Protein AF-A0AB74UUH1-F1 (afdb_monomer_lite)

Secondary structure (DSSP, 8-state):
--TTSPEEETTEEEEEEEEEE-TT--EEEEEEEEETTEEEEEEEEEEE-TTSSEEEEEEEEEEESSHHHHHS--TTTTBPEEPHHHHHHHHHHHHHHHHHHHTS-TTSPPPGGG---SS-EEEEEEEE-TTSBEE--S-------

Organism: NCBI:txid3351462

Radius of gyration: 16.1 Å; chains: 1; bounding box: 62×26×36 Å

pLDDT: mean 85.27, std 13.32, range [40.16, 97.69]

Sequence (145 aa):
MGVHDWVTFKQGRARFAGGIRGWDEVGHETFAVELGDRVLYGEIKTSFLPDGNNFNIEIVSFGYFSQGDVAMPRPGRTSTRLSPDDMVLARSLISELVSHVSQEDDSVEKPFVMSSDSESRFAGNVHFADHWVLEASDRDDRATP

Foldseek 3Di:
DAQFDWDDDPLFIKGWPAWDAAPVRDTWTKMWTDDPPAIKMFTKAWADDPVNQETEIETQAIAFRDPRCHRVPDPPPGGDADEPVRVVSVVVNVLVRLVVLLPDDPVHDHGPRQDHDPRHHYPSDYHYDVCNHHHPDPDPPPPDD

Structure (mmCIF, N/CA/C/O backbone):
data_AF-A0AB74UUH1-F1
#
_entry.id   AF-A0AB74UUH1-F1
#
loop_
_atom_site.group_PDB
_atom_site.id
_atom_site.type_symbol
_atom_site.label_atom_id
_atom_site.label_alt_id
_atom_site.label_comp_id
_atom_site.label_asym_id
_atom_site.label_entity_id
_atom_site.label_seq_id
_atom_site.pdbx_PDB_ins_code
_atom_site.Cartn_x
_atom_site.Cartn_y
_atom_site.Cartn_z
_atom_site.occupancy
_atom_site.B_iso_or_equiv
_atom_site.auth_seq_id
_atom_site.auth_comp_id
_atom_site.auth_asym_id
_atom_site.auth_atom_id
_atom_site.pdbx_PDB_model_num
ATOM 1 N N . MET A 1 1 ? 8.567 -13.322 12.178 1.00 59.12 1 MET A N 1
ATOM 2 C CA . MET A 1 1 ? 7.390 -13.017 11.348 1.00 59.12 1 MET A CA 1
ATOM 3 C C . MET A 1 1 ? 7.808 -13.232 9.911 1.00 59.12 1 MET A C 1
ATOM 5 O O . MET A 1 1 ? 8.949 -12.927 9.592 1.00 59.12 1 MET A O 1
ATOM 9 N N . GLY A 1 2 ? 6.962 -13.860 9.105 1.00 72.94 2 GLY A N 1
ATOM 10 C CA . GLY A 1 2 ? 7.151 -13.937 7.664 1.00 72.94 2 GLY A CA 1
ATOM 11 C C . GLY A 1 2 ? 6.866 -12.589 7.002 1.00 72.94 2 GLY A C 1
ATOM 12 O O . GLY A 1 2 ? 6.135 -11.760 7.538 1.00 72.94 2 GLY A O 1
ATOM 13 N N . VAL A 1 3 ? 7.407 -12.407 5.801 1.00 81.25 3 VAL A N 1
ATOM 14 C CA . VAL A 1 3 ? 7.308 -11.196 4.965 1.00 81.25 3 VAL A CA 1
ATOM 15 C C . VAL A 1 3 ? 5.865 -10.755 4.622 1.00 81.25 3 VAL A C 1
ATOM 17 O O . VAL A 1 3 ? 5.619 -9.634 4.175 1.00 81.25 3 VAL A O 1
ATOM 20 N N . HIS A 1 4 ? 4.882 -11.631 4.851 1.00 87.44 4 HIS A N 1
ATOM 21 C CA . HIS A 1 4 ? 3.452 -11.403 4.601 1.00 87.44 4 HIS A CA 1
ATOM 22 C C . HIS A 1 4 ? 2.583 -11.538 5.865 1.00 87.44 4 HIS A C 1
ATOM 24 O O . HIS A 1 4 ? 1.359 -11.702 5.781 1.00 87.44 4 HIS A O 1
ATOM 30 N N . ASP A 1 5 ? 3.203 -11.498 7.045 1.00 91.94 5 ASP A N 1
ATOM 31 C CA . ASP A 1 5 ? 2.482 -11.503 8.314 1.00 91.94 5 ASP A CA 1
ATOM 32 C C . ASP A 1 5 ? 1.823 -10.142 8.587 1.00 91.94 5 ASP A C 1
ATOM 34 O O . ASP A 1 5 ? 2.217 -9.098 8.067 1.00 91.94 5 ASP A O 1
ATOM 38 N N . TRP A 1 6 ? 0.791 -10.158 9.430 1.00 95.69 6 TRP A N 1
ATOM 39 C CA . TRP A 1 6 ? 0.135 -8.944 9.904 1.00 95.69 6 TRP A CA 1
ATOM 40 C C . TRP A 1 6 ? 1.035 -8.147 10.843 1.00 95.69 6 TRP A C 1
ATOM 42 O O . TRP A 1 6 ? 1.423 -8.636 11.903 1.00 95.69 6 TRP A O 1
ATOM 52 N N . VAL A 1 7 ? 1.260 -6.882 10.503 1.00 95.44 7 VAL A N 1
ATOM 53 C CA . VAL A 1 7 ? 1.895 -5.899 11.380 1.00 95.44 7 VAL A CA 1
ATOM 54 C C . VAL A 1 7 ? 0.806 -5.126 12.117 1.00 95.44 7 VAL A C 1
ATOM 56 O O . VAL A 1 7 ? -0.176 -4.688 11.515 1.00 95.44 7 VAL A O 1
ATOM 59 N N . THR A 1 8 ? 0.959 -4.989 13.436 1.00 95.25 8 THR A N 1
ATOM 60 C CA . THR A 1 8 ? -0.005 -4.283 14.291 1.00 95.25 8 THR A CA 1
ATOM 61 C C . THR A 1 8 ? 0.490 -2.891 14.647 1.00 95.25 8 THR A C 1
ATOM 63 O O . THR A 1 8 ? 1.563 -2.738 15.225 1.00 95.25 8 THR A O 1
ATOM 66 N N . PHE A 1 9 ? -0.337 -1.893 14.346 1.00 93.62 9 PHE A N 1
ATOM 67 C CA . PHE A 1 9 ? -0.142 -0.482 14.661 1.00 93.62 9 PHE A CA 1
ATOM 68 C C . PHE A 1 9 ? -1.195 -0.020 15.674 1.00 93.62 9 PHE A C 1
ATOM 70 O O . PHE A 1 9 ? -2.105 -0.768 16.039 1.00 93.62 9 PHE A O 1
ATOM 77 N N . LYS A 1 10 ? -1.095 1.225 16.153 1.00 90.56 10 LYS A N 1
ATOM 78 C CA . LYS A 1 10 ? -2.038 1.756 17.158 1.00 90.56 10 LYS A CA 1
ATOM 79 C C . LYS A 1 10 ? -3.478 1.812 16.647 1.00 90.56 10 LYS A C 1
ATOM 81 O O . LYS A 1 10 ? -4.412 1.702 17.432 1.00 90.56 10 LYS A O 1
ATOM 86 N N . GLN A 1 11 ? -3.632 2.019 15.348 1.00 87.69 11 GLN A N 1
ATOM 87 C CA . GLN A 1 11 ? -4.878 2.348 14.677 1.00 87.69 11 GLN A CA 1
ATOM 88 C C . GLN A 1 11 ? -5.442 1.186 13.844 1.00 87.69 11 GLN A C 1
ATOM 90 O O . GLN A 1 11 ? -6.521 1.312 13.276 1.00 87.69 11 GLN A O 1
ATOM 95 N N . GLY A 1 12 ? -4.741 0.050 13.780 1.00 92.94 12 GLY A N 1
ATOM 96 C CA . GLY A 1 12 ? -5.177 -1.119 13.021 1.00 92.94 12 GLY A CA 1
ATOM 97 C C . GLY A 1 12 ? -4.022 -2.037 12.645 1.00 92.94 12 GLY A C 1
ATOM 98 O O . GLY A 1 12 ? -2.932 -1.965 13.215 1.00 92.94 12 GLY A O 1
ATOM 99 N N . ARG A 1 13 ? -4.264 -2.914 11.671 1.00 96.25 13 ARG A N 1
ATOM 100 C CA . ARG A 1 13 ? -3.263 -3.860 11.172 1.00 96.25 13 ARG A CA 1
ATOM 101 C C . ARG A 1 13 ? -3.154 -3.777 9.663 1.00 96.25 13 ARG A C 1
ATOM 103 O O . ARG A 1 13 ? -4.146 -3.544 8.977 1.00 96.25 13 ARG A O 1
ATOM 110 N N . ALA A 1 14 ? -1.954 -4.000 9.151 1.00 97.50 14 ALA A N 1
ATOM 111 C CA . ALA A 1 14 ? -1.704 -4.058 7.720 1.00 97.50 14 ALA A CA 1
ATOM 112 C C . ALA A 1 14 ? -0.660 -5.131 7.400 1.00 97.50 14 ALA A C 1
ATOM 114 O O . ALA A 1 14 ? 0.117 -5.527 8.269 1.00 97.50 14 ALA A O 1
ATOM 115 N N . ARG A 1 15 ? -0.658 -5.625 6.163 1.00 97.00 15 ARG A N 1
ATOM 116 C CA . ARG A 1 15 ? 0.352 -6.566 5.665 1.00 97.00 15 ARG A CA 1
ATOM 117 C C . ARG A 1 15 ? 0.561 -6.440 4.170 1.00 97.00 15 ARG A C 1
ATOM 119 O O . ARG A 1 15 ? -0.354 -6.057 3.443 1.00 97.00 15 ARG A O 1
ATOM 126 N N . PHE A 1 16 ? 1.717 -6.891 3.705 1.00 95.81 16 PHE A N 1
ATOM 127 C CA . PHE A 1 16 ? 1.876 -7.284 2.310 1.00 95.81 16 PHE A CA 1
ATOM 128 C C . PHE A 1 16 ? 1.163 -8.620 2.081 1.00 95.81 16 PHE A C 1
ATOM 130 O O . PHE A 1 16 ? 1.195 -9.502 2.936 1.00 95.81 16 PHE A O 1
ATOM 137 N N . ALA A 1 17 ? 0.490 -8.756 0.942 1.00 94.25 17 ALA A N 1
ATOM 138 C CA . ALA A 1 17 ? -0.271 -9.950 0.576 1.00 94.25 17 ALA A CA 1
ATOM 139 C C . ALA A 1 17 ? 0.368 -10.725 -0.595 1.00 94.25 17 ALA A C 1
ATOM 141 O O . ALA A 1 17 ? -0.129 -11.787 -0.964 1.00 94.25 17 ALA A O 1
ATOM 142 N N . GLY A 1 18 ? 1.490 -10.230 -1.126 1.00 90.06 18 GLY A N 1
ATOM 143 C CA . GLY A 1 18 ? 2.261 -10.863 -2.195 1.00 90.06 18 GLY A CA 1
ATOM 144 C C . GLY A 1 18 ? 1.715 -10.581 -3.595 1.00 90.06 18 GLY A C 1
ATOM 145 O O . GLY A 1 18 ? 0.717 -9.869 -3.767 1.00 90.06 18 GLY A O 1
ATOM 146 N N . GLY A 1 19 ? 2.397 -11.145 -4.588 1.00 89.00 19 GLY A N 1
ATOM 147 C CA . GLY A 1 19 ? 2.077 -10.985 -6.001 1.00 89.00 19 GLY A CA 1
ATOM 148 C C . GLY A 1 19 ? 0.944 -11.897 -6.474 1.00 89.00 19 GLY A C 1
ATOM 149 O O . GLY A 1 19 ? 0.941 -13.101 -6.212 1.00 89.00 19 GLY A O 1
ATOM 150 N N . ILE A 1 20 ? 0.006 -11.339 -7.236 1.00 87.12 20 ILE A N 1
ATOM 151 C CA . ILE A 1 20 ? -0.995 -12.085 -8.012 1.00 87.12 20 ILE A CA 1
ATOM 152 C C . ILE A 1 20 ? -0.835 -11.788 -9.499 1.00 87.12 20 ILE A C 1
ATOM 154 O O . ILE A 1 20 ? -0.276 -10.763 -9.876 1.00 87.12 20 ILE A O 1
ATOM 158 N N . ARG A 1 21 ? -1.341 -12.673 -10.360 1.00 83.31 21 ARG A N 1
ATOM 159 C CA . ARG A 1 21 ? -1.382 -12.432 -11.808 1.00 83.31 21 ARG A CA 1
ATOM 160 C C . ARG A 1 21 ? -2.784 -12.037 -12.243 1.00 83.31 21 ARG A C 1
ATOM 162 O O . ARG A 1 21 ? -3.741 -12.740 -11.911 1.00 83.31 21 ARG A O 1
ATOM 169 N N . GLY A 1 22 ? -2.881 -10.937 -12.982 1.00 75.44 22 GLY A N 1
ATOM 170 C CA . GLY A 1 22 ? -4.096 -10.533 -13.678 1.00 75.44 22 GLY A CA 1
ATOM 171 C C . GLY A 1 22 ? -4.312 -11.312 -14.970 1.00 75.44 22 GLY A C 1
ATOM 172 O O . GLY A 1 22 ? -3.491 -12.139 -15.372 1.00 75.44 22 GLY A O 1
ATOM 173 N N . TRP A 1 23 ? -5.437 -11.038 -15.641 1.00 67.38 23 TRP A N 1
ATOM 174 C CA . TRP A 1 23 ? -5.662 -11.527 -17.011 1.00 67.38 23 TRP A CA 1
ATOM 175 C C . TRP A 1 23 ? -4.576 -11.003 -17.949 1.00 67.38 23 TRP A C 1
ATOM 177 O O . TRP A 1 23 ? -4.128 -11.721 -18.835 1.00 67.38 23 TRP A O 1
ATOM 187 N N . ASP A 1 24 ? -4.145 -9.761 -17.740 1.00 73.31 24 ASP A N 1
ATOM 188 C CA . ASP A 1 24 ? -3.083 -9.102 -18.502 1.00 73.31 24 ASP A CA 1
ATOM 189 C C . ASP A 1 24 ? -1.707 -9.781 -18.370 1.00 73.31 24 ASP A C 1
ATOM 191 O O . ASP A 1 24 ? -0.752 -9.341 -19.004 1.00 73.31 24 ASP A O 1
ATOM 195 N N . GLU A 1 25 ? -1.620 -10.854 -17.576 1.00 77.56 25 GLU A N 1
ATOM 196 C CA . GLU A 1 25 ? -0.413 -11.609 -17.250 1.00 77.56 25 GLU A CA 1
ATOM 197 C C . GLU A 1 25 ? 0.645 -10.779 -16.510 1.00 77.56 25 GLU A C 1
ATOM 199 O O . GLU A 1 25 ? 1.760 -11.255 -16.271 1.00 77.56 25 GLU A O 1
ATOM 204 N N . VAL A 1 26 ? 0.288 -9.567 -16.079 1.00 77.19 26 VAL A N 1
ATOM 205 C CA . VAL A 1 26 ? 1.156 -8.693 -15.301 1.00 77.19 26 VAL A CA 1
ATOM 206 C C . VAL A 1 26 ? 1.076 -9.106 -13.831 1.00 77.19 26 VAL A C 1
ATOM 208 O O . VAL A 1 26 ? 0.032 -9.508 -13.309 1.00 77.19 26 VAL A O 1
ATOM 211 N N . GLY A 1 27 ? 2.225 -9.070 -13.155 1.00 81.94 27 GLY A N 1
ATOM 212 C CA . GLY A 1 27 ? 2.290 -9.250 -11.710 1.00 81.94 27 GLY A CA 1
ATOM 213 C C . GLY A 1 27 ? 1.771 -8.005 -10.994 1.00 81.94 27 GLY A C 1
ATOM 214 O O . GLY A 1 27 ? 2.271 -6.904 -11.223 1.00 81.94 27 GLY A O 1
ATOM 215 N N . HIS A 1 28 ? 0.795 -8.187 -10.111 1.00 88.50 28 HIS A N 1
ATOM 216 C CA . HIS A 1 28 ? 0.293 -7.153 -9.216 1.00 88.50 28 HIS A CA 1
ATOM 217 C C . HIS A 1 28 ? 0.743 -7.482 -7.803 1.00 88.50 28 HIS A C 1
ATOM 219 O O . HIS A 1 28 ? 0.285 -8.465 -7.216 1.00 88.50 28 HIS A O 1
ATOM 225 N N . GLU A 1 29 ? 1.622 -6.656 -7.249 1.00 93.88 29 GLU A N 1
ATOM 226 C CA . GLU A 1 29 ? 1.944 -6.728 -5.831 1.00 93.88 29 GLU A CA 1
ATOM 227 C C . GLU A 1 29 ? 0.784 -6.142 -5.029 1.00 93.88 29 GLU A C 1
ATOM 229 O O . GLU A 1 29 ? 0.214 -5.102 -5.375 1.00 93.88 29 GLU A O 1
ATOM 234 N N . THR A 1 30 ? 0.400 -6.841 -3.963 1.00 96.00 30 THR A N 1
ATOM 235 C CA . THR A 1 30 ? -0.790 -6.492 -3.187 1.00 96.00 30 THR A CA 1
ATOM 236 C C . THR A 1 30 ? -0.488 -6.319 -1.709 1.00 96.00 30 THR A C 1
ATOM 238 O O . THR A 1 30 ? 0.469 -6.873 -1.161 1.00 96.00 30 THR A O 1
ATOM 241 N N . PHE A 1 31 ? -1.346 -5.560 -1.043 1.00 97.06 31 PHE A N 1
ATOM 242 C CA . PHE A 1 31 ? -1.348 -5.384 0.404 1.00 97.06 31 PHE A CA 1
ATOM 243 C C . PHE A 1 31 ? -2.773 -5.500 0.945 1.00 97.06 31 PHE A C 1
ATOM 245 O O . PHE A 1 31 ? -3.746 -5.451 0.189 1.00 97.06 31 PHE A O 1
ATOM 252 N N . ALA A 1 32 ? -2.892 -5.665 2.260 1.00 97.62 32 ALA A N 1
ATOM 253 C CA . ALA A 1 32 ? -4.163 -5.704 2.963 1.00 97.62 32 ALA A CA 1
ATOM 254 C C . ALA A 1 32 ? -4.132 -4.810 4.205 1.00 97.62 32 ALA A C 1
ATOM 256 O O . ALA A 1 32 ? -3.115 -4.734 4.896 1.00 97.62 32 ALA A O 1
ATOM 257 N N . VAL A 1 33 ? -5.262 -4.172 4.500 1.00 97.69 33 VAL A N 1
ATOM 258 C CA . VAL A 1 33 ? -5.470 -3.327 5.679 1.00 97.69 33 VAL A CA 1
ATOM 259 C C . VAL A 1 33 ? -6.749 -3.764 6.383 1.00 97.69 33 VAL A C 1
ATOM 261 O O . VAL A 1 33 ? -7.772 -4.001 5.740 1.00 97.69 33 VAL A O 1
ATOM 264 N N . GLU A 1 34 ? -6.685 -3.861 7.704 1.00 96.31 34 GLU A N 1
ATOM 265 C CA . GLU A 1 34 ? -7.839 -4.071 8.573 1.00 96.31 34 GLU A CA 1
ATOM 266 C C . GLU A 1 34 ? -8.419 -2.713 8.991 1.00 96.31 34 GLU A C 1
ATOM 268 O O . GLU A 1 34 ? -7.772 -1.951 9.711 1.00 96.31 34 GLU A O 1
ATOM 273 N N . LEU A 1 35 ? -9.628 -2.409 8.512 1.00 91.12 35 LEU A N 1
ATOM 274 C CA . LEU A 1 35 ? -10.400 -1.208 8.838 1.00 91.12 35 LEU A CA 1
ATOM 275 C C . LEU A 1 35 ? -11.693 -1.627 9.548 1.00 91.12 35 LEU A C 1
ATOM 277 O O . LEU A 1 35 ? -12.634 -2.123 8.920 1.00 91.12 35 LEU A O 1
ATOM 281 N N . GLY A 1 36 ? -11.727 -1.456 10.871 1.00 87.19 36 GLY A N 1
ATOM 282 C CA . GLY A 1 36 ? -12.799 -2.000 11.707 1.00 87.19 36 GLY A CA 1
ATOM 283 C C . GLY A 1 36 ? -12.889 -3.522 11.553 1.00 87.19 36 GLY A C 1
ATOM 284 O O . GLY A 1 36 ? -11.886 -4.217 11.672 1.00 87.19 36 GLY A O 1
ATOM 285 N N . ASP A 1 37 ? -14.077 -4.029 11.220 1.00 87.50 37 ASP A N 1
ATOM 286 C CA . ASP A 1 37 ? -14.325 -5.469 11.030 1.00 87.50 37 ASP A CA 1
ATOM 287 C C . ASP A 1 37 ? -14.066 -5.955 9.590 1.00 87.50 37 ASP A C 1
ATOM 289 O O . ASP A 1 37 ? -14.485 -7.050 9.204 1.00 87.50 37 ASP A O 1
ATOM 293 N N . ARG A 1 38 ? -13.435 -5.130 8.746 1.00 92.44 38 ARG A N 1
ATOM 294 C CA . ARG A 1 38 ? -13.231 -5.421 7.321 1.00 92.44 38 ARG A CA 1
ATOM 295 C C . ARG A 1 38 ? -11.751 -5.510 7.001 1.00 92.44 38 ARG A C 1
ATOM 297 O O . ARG A 1 38 ? -10.970 -4.653 7.396 1.00 92.44 38 ARG A O 1
ATOM 304 N N . VAL A 1 39 ? -11.390 -6.502 6.194 1.00 95.44 39 VAL A N 1
ATOM 305 C CA . VAL A 1 39 ? -10.083 -6.560 5.538 1.00 95.44 39 VAL A CA 1
ATOM 306 C C . VAL A 1 39 ? -10.262 -6.126 4.095 1.00 95.44 39 VAL A C 1
ATOM 308 O O . VAL A 1 39 ? -11.042 -6.732 3.361 1.00 95.44 39 VAL A O 1
ATOM 311 N N . LEU A 1 40 ? -9.545 -5.079 3.704 1.00 96.25 40 LEU A N 1
ATOM 312 C CA . LEU A 1 40 ? -9.553 -4.559 2.345 1.00 96.25 40 LEU A CA 1
ATOM 313 C C . LEU A 1 40 ? -8.174 -4.705 1.717 1.00 96.25 40 LEU A C 1
ATOM 315 O O . LEU A 1 40 ? -7.155 -4.559 2.388 1.00 96.25 40 LEU A O 1
ATOM 319 N N . TYR A 1 41 ? -8.165 -4.982 0.422 1.00 96.44 41 TYR A N 1
ATOM 320 C CA . TYR A 1 41 ? -6.973 -5.206 -0.378 1.00 96.44 41 TYR A CA 1
ATOM 321 C C . TYR A 1 41 ? -6.719 -4.033 -1.317 1.00 96.44 41 TYR A C 1
ATOM 323 O O . TYR A 1 41 ? -7.643 -3.303 -1.699 1.00 96.44 41 TYR A O 1
ATOM 331 N N . GLY A 1 42 ? -5.455 -3.870 -1.690 1.00 95.44 42 GLY A N 1
ATOM 332 C CA . GLY A 1 42 ? -5.011 -2.882 -2.658 1.00 95.44 42 GLY A CA 1
ATOM 333 C C . GLY A 1 42 ? -3.779 -3.325 -3.432 1.00 95.44 42 GLY A C 1
ATOM 334 O O . GLY A 1 42 ? -3.145 -4.328 -3.100 1.00 95.44 42 GLY A O 1
ATOM 335 N N . GLU A 1 43 ? -3.471 -2.558 -4.467 1.00 95.31 43 GLU A N 1
ATOM 336 C CA . GLU A 1 43 ? -2.320 -2.717 -5.345 1.00 95.31 43 GLU A CA 1
ATOM 337 C C . GLU A 1 43 ? -1.236 -1.698 -5.000 1.00 95.31 43 GLU A C 1
ATOM 339 O O . GLU A 1 43 ? -1.510 -0.512 -4.793 1.00 95.31 43 GLU A O 1
ATOM 344 N N . ILE A 1 44 ? 0.003 -2.173 -4.977 1.00 95.25 44 ILE A N 1
ATOM 345 C CA . ILE A 1 44 ? 1.197 -1.403 -4.645 1.00 95.25 44 ILE A CA 1
ATOM 346 C C . ILE A 1 44 ? 2.275 -1.659 -5.697 1.00 95.25 44 ILE A C 1
ATOM 348 O O . ILE A 1 44 ? 2.424 -2.784 -6.168 1.00 95.25 44 ILE A O 1
ATOM 352 N N . LYS A 1 45 ? 3.027 -0.629 -6.089 1.00 93.69 45 LYS A N 1
ATOM 353 C CA . LYS A 1 45 ? 4.121 -0.735 -7.068 1.00 93.69 45 LYS A CA 1
ATOM 354 C C . LYS A 1 45 ? 5.304 0.148 -6.695 1.00 93.69 45 LYS A C 1
ATOM 356 O O . LYS A 1 45 ? 5.184 1.061 -5.879 1.00 93.69 45 LYS A O 1
ATOM 361 N N . THR A 1 46 ? 6.449 -0.123 -7.312 1.00 92.75 46 THR A N 1
ATOM 362 C CA . THR A 1 46 ? 7.600 0.779 -7.288 1.00 92.75 46 THR A CA 1
ATOM 363 C C . THR A 1 46 ? 7.442 1.865 -8.351 1.00 92.75 46 THR A C 1
ATOM 365 O O . THR A 1 46 ? 7.040 1.602 -9.483 1.00 92.75 46 THR A O 1
ATOM 368 N N . SER A 1 47 ? 7.795 3.095 -7.990 1.00 91.75 47 SER A N 1
ATOM 369 C CA . SER A 1 47 ? 7.890 4.238 -8.896 1.00 91.75 47 SER A CA 1
ATOM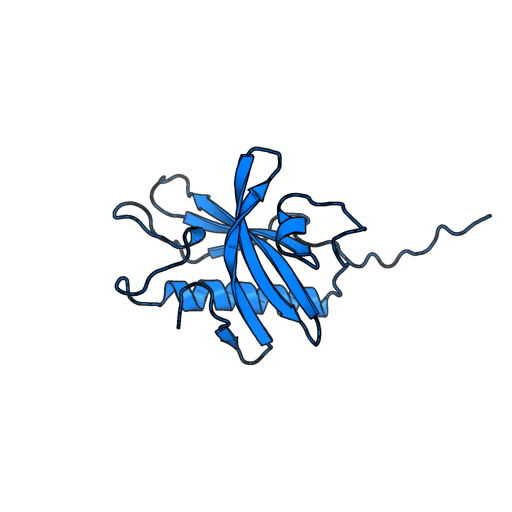 370 C C . SER A 1 47 ? 9.332 4.734 -8.895 1.00 91.75 47 SER A C 1
ATOM 372 O O . SER A 1 47 ? 9.740 5.463 -7.986 1.00 91.75 47 SER A O 1
ATOM 374 N N . PHE A 1 48 ? 10.108 4.341 -9.905 1.00 89.88 48 PHE A N 1
ATOM 375 C CA . PHE A 1 48 ? 11.510 4.739 -10.035 1.00 89.88 48 PHE A CA 1
ATOM 376 C C . PHE A 1 48 ? 11.658 6.243 -10.291 1.00 89.88 48 PHE A C 1
ATOM 378 O O . PHE A 1 48 ? 10.906 6.849 -11.057 1.00 89.88 48 PHE A O 1
ATOM 385 N N . LEU A 1 49 ? 12.640 6.844 -9.627 1.00 89.50 49 LEU A N 1
ATOM 386 C CA . LEU A 1 49 ? 13.071 8.214 -9.852 1.00 89.50 49 LEU A CA 1
ATOM 387 C C . LEU A 1 49 ? 13.878 8.311 -11.158 1.00 89.50 49 LEU A C 1
ATOM 389 O O . LEU A 1 49 ? 14.374 7.300 -11.661 1.00 89.50 49 LEU A O 1
ATOM 393 N N . PRO A 1 50 ? 14.060 9.525 -11.717 1.00 89.31 50 PRO A N 1
ATOM 394 C CA . PRO A 1 50 ? 14.807 9.716 -12.964 1.00 89.31 50 PRO A CA 1
ATOM 395 C C . PRO A 1 50 ? 16.267 9.243 -12.927 1.00 89.31 50 PRO A C 1
ATOM 397 O O . PRO A 1 50 ? 16.887 9.123 -13.980 1.00 89.31 50 PRO A O 1
ATOM 400 N N . ASP A 1 51 ? 16.825 9.009 -11.737 1.00 86.06 51 ASP A N 1
ATOM 401 C CA . ASP A 1 51 ? 18.172 8.464 -11.563 1.00 86.06 51 ASP A CA 1
ATOM 402 C C . ASP A 1 51 ? 18.271 6.957 -11.852 1.00 86.06 51 ASP A C 1
ATOM 404 O O . ASP A 1 51 ? 19.382 6.451 -11.980 1.00 86.06 51 ASP A O 1
ATOM 408 N N . GLY A 1 52 ? 17.138 6.253 -11.965 1.00 79.81 52 GLY A N 1
ATOM 409 C CA . GLY A 1 52 ? 17.063 4.814 -12.234 1.00 79.81 52 GLY A CA 1
ATOM 410 C C . GLY A 1 52 ? 17.445 3.913 -11.056 1.00 79.81 52 GLY A C 1
ATOM 411 O O . GLY A 1 52 ? 17.238 2.709 -11.139 1.00 79.81 52 GLY A O 1
ATOM 412 N N . ASN A 1 53 ? 17.939 4.491 -9.960 1.00 86.56 53 ASN A N 1
ATOM 413 C CA . ASN A 1 53 ? 18.543 3.784 -8.827 1.00 86.56 53 ASN A CA 1
ATOM 414 C C . ASN A 1 53 ? 17.780 4.015 -7.524 1.00 86.56 53 ASN A C 1
ATOM 416 O O . ASN A 1 53 ? 18.062 3.411 -6.496 1.00 86.56 53 ASN A O 1
ATOM 420 N N . ASN A 1 54 ? 16.831 4.937 -7.510 1.00 89.62 54 ASN A N 1
ATOM 421 C CA . ASN A 1 54 ? 16.007 5.185 -6.347 1.00 89.62 54 ASN A CA 1
ATOM 422 C C . ASN A 1 54 ? 14.546 5.018 -6.729 1.00 89.62 54 ASN A C 1
ATOM 424 O O . ASN A 1 54 ? 14.133 5.389 -7.825 1.00 89.62 54 ASN A O 1
ATOM 428 N N . PHE A 1 55 ? 13.742 4.473 -5.826 1.00 91.94 55 PHE A N 1
ATOM 429 C CA . PHE A 1 55 ? 12.314 4.301 -6.056 1.00 91.94 55 PHE A CA 1
ATOM 430 C C . PHE A 1 55 ? 11.497 4.803 -4.875 1.00 91.94 55 PHE A C 1
ATOM 432 O O . PHE A 1 55 ? 11.897 4.718 -3.717 1.00 91.94 55 PHE A O 1
ATOM 439 N N . ASN A 1 56 ? 10.320 5.323 -5.185 1.00 94.31 56 ASN A N 1
ATOM 440 C CA . ASN A 1 56 ? 9.250 5.516 -4.222 1.00 94.31 56 ASN A CA 1
ATOM 441 C C . ASN A 1 56 ? 8.267 4.352 -4.320 1.00 94.31 56 ASN A C 1
ATOM 443 O O . ASN A 1 56 ? 8.319 3.546 -5.250 1.00 94.31 56 ASN A O 1
ATOM 447 N N . ILE A 1 57 ? 7.342 4.301 -3.376 1.00 95.56 57 ILE A N 1
ATOM 448 C CA . ILE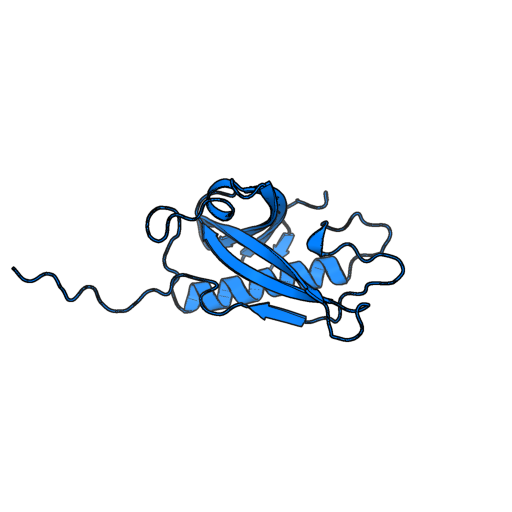 A 1 57 ? 6.202 3.399 -3.439 1.00 95.56 57 ILE A CA 1
ATOM 449 C C . ILE A 1 57 ? 5.006 4.169 -3.978 1.00 95.56 57 ILE A C 1
ATOM 451 O O . ILE A 1 57 ? 4.762 5.306 -3.579 1.00 95.56 57 ILE A O 1
ATOM 455 N N . GLU A 1 58 ? 4.257 3.539 -4.870 1.00 96.06 58 GLU A N 1
ATOM 456 C CA . GLU A 1 58 ? 2.987 4.030 -5.377 1.00 96.06 58 GLU A CA 1
ATOM 457 C C . GLU A 1 58 ? 1.865 3.078 -4.963 1.00 96.06 58 GLU A C 1
ATOM 459 O O . GLU A 1 58 ? 1.918 1.871 -5.211 1.00 96.06 58 GLU A O 1
ATOM 464 N N . ILE A 1 59 ? 0.834 3.634 -4.335 1.00 96.62 59 ILE A N 1
ATOM 465 C CA . ILE A 1 59 ? -0.422 2.948 -4.059 1.00 96.62 59 ILE A CA 1
ATOM 466 C C . ILE A 1 59 ? -1.347 3.200 -5.241 1.00 96.62 59 ILE A C 1
ATOM 468 O O . ILE A 1 59 ? -1.856 4.309 -5.413 1.00 96.62 59 ILE A O 1
ATOM 472 N N . VAL A 1 60 ? -1.541 2.162 -6.051 1.00 94.00 60 VAL A N 1
ATOM 473 C CA . VAL A 1 60 ? -2.276 2.241 -7.319 1.00 94.00 60 VAL A CA 1
ATOM 474 C C . VAL A 1 60 ? -3.776 2.187 -7.069 1.00 94.00 60 VAL A C 1
ATOM 476 O O . VAL A 1 60 ? -4.538 2.963 -7.639 1.00 94.00 60 VAL A O 1
ATOM 479 N N . SER A 1 61 ? -4.217 1.263 -6.215 1.00 93.19 61 SER A N 1
ATOM 480 C CA . SER A 1 61 ? -5.634 1.081 -5.913 1.00 93.19 61 SER A CA 1
ATOM 481 C C . SER A 1 61 ? -5.850 0.438 -4.541 1.00 93.19 61 SER A C 1
ATOM 483 O O . SER A 1 61 ? -4.971 -0.244 -4.022 1.00 93.19 61 SER A O 1
ATOM 485 N N . PHE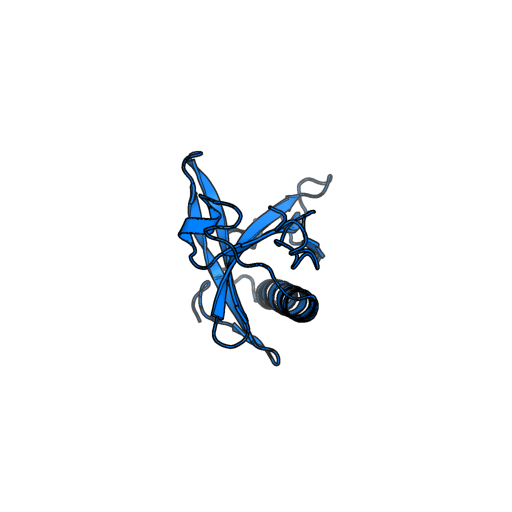 A 1 62 ? -7.010 0.657 -3.926 1.00 95.00 62 PHE A N 1
ATOM 486 C CA . PHE A 1 62 ? -7.375 0.121 -2.618 1.00 95.00 62 PHE A CA 1
ATOM 487 C C . PHE A 1 62 ? -8.897 0.073 -2.441 1.00 95.00 62 PHE A C 1
ATOM 489 O O . PHE A 1 62 ? -9.643 0.864 -3.020 1.00 95.00 62 PHE A O 1
ATOM 496 N N . GLY A 1 63 ? -9.355 -0.852 -1.596 1.00 93.94 63 GLY A N 1
ATOM 497 C CA . GLY A 1 63 ? -10.759 -0.975 -1.202 1.00 93.94 63 GLY A CA 1
ATOM 498 C C . GLY A 1 63 ? -11.446 -2.239 -1.712 1.00 93.94 63 GLY A C 1
ATOM 499 O O . GLY A 1 63 ? -12.675 -2.286 -1.739 1.00 93.94 63 GLY A O 1
ATOM 500 N N . TYR A 1 64 ? -10.688 -3.254 -2.124 1.00 93.50 64 TYR A N 1
ATOM 501 C CA . TYR A 1 64 ? -11.231 -4.516 -2.629 1.00 93.50 64 TYR A CA 1
ATOM 502 C C . TYR A 1 64 ? -11.479 -5.524 -1.507 1.00 93.50 64 TYR A C 1
ATOM 504 O O . TYR A 1 64 ? -10.705 -5.594 -0.558 1.00 93.50 64 TYR A O 1
ATOM 512 N N . PHE A 1 65 ? -12.531 -6.337 -1.612 1.00 92.00 65 PHE A N 1
ATOM 513 C CA . PHE A 1 65 ? -12.855 -7.334 -0.578 1.00 92.00 65 PHE A CA 1
ATOM 514 C C . PHE A 1 65 ? -12.013 -8.611 -0.658 1.00 92.00 65 PHE A C 1
ATOM 516 O O . PHE A 1 65 ? -11.949 -9.372 0.307 1.00 92.00 65 PHE A O 1
ATOM 523 N N . SER A 1 66 ? -11.357 -8.855 -1.790 1.00 91.50 66 SER A N 1
ATOM 524 C CA . SER A 1 66 ? -10.433 -9.969 -1.949 1.00 91.50 66 SER A CA 1
ATOM 525 C C . SER A 1 66 ? -9.184 -9.546 -2.707 1.00 91.50 66 SER A C 1
ATOM 527 O O . SER A 1 66 ? -9.201 -8.607 -3.501 1.00 91.50 66 SER A O 1
ATOM 529 N N . GLN A 1 67 ? -8.095 -10.278 -2.483 1.00 91.12 67 GLN A N 1
ATOM 530 C CA . GL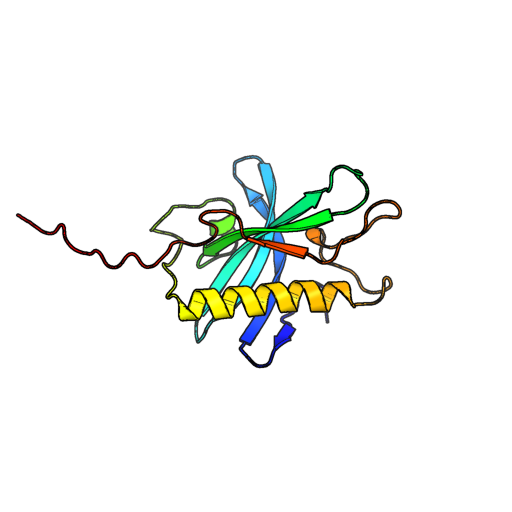N A 1 67 ? -6.851 -10.086 -3.217 1.00 91.12 67 GLN A CA 1
ATOM 531 C C . GLN A 1 67 ? -7.064 -10.265 -4.729 1.00 91.12 67 GLN A C 1
ATOM 533 O O . GLN A 1 67 ? -6.591 -9.453 -5.511 1.00 91.12 67 GLN A O 1
ATOM 538 N N . GLY A 1 68 ? -7.832 -11.278 -5.149 1.00 87.44 68 GLY A N 1
ATOM 539 C CA . GLY A 1 68 ? -8.085 -11.554 -6.569 1.00 87.44 68 GLY A CA 1
ATOM 540 C C . GLY A 1 68 ? -8.829 -10.433 -7.302 1.00 87.44 68 GLY A C 1
ATOM 541 O O . GLY A 1 68 ? -8.621 -10.238 -8.497 1.00 87.44 68 GLY A O 1
ATOM 542 N N . ASP A 1 69 ? -9.641 -9.655 -6.586 1.00 88.00 69 ASP A N 1
ATOM 543 C CA . ASP A 1 69 ? -10.344 -8.506 -7.160 1.00 88.00 69 ASP A CA 1
ATOM 544 C C . ASP A 1 69 ? -9.403 -7.350 -7.523 1.00 88.00 69 ASP A C 1
ATOM 546 O O . ASP A 1 69 ? -9.767 -6.521 -8.354 1.00 88.00 69 ASP A O 1
ATOM 550 N N . VAL A 1 70 ? -8.199 -7.305 -6.941 1.00 87.25 70 VAL A N 1
ATOM 551 C CA . VAL A 1 70 ? -7.195 -6.270 -7.224 1.00 87.25 70 VAL A CA 1
ATOM 552 C C . VAL A 1 70 ? -6.701 -6.370 -8.669 1.00 87.25 70 VAL A C 1
ATOM 554 O O . VAL A 1 70 ? -6.647 -5.365 -9.368 1.00 87.25 70 VAL A O 1
ATOM 557 N N . ALA A 1 71 ? -6.411 -7.583 -9.147 1.00 82.19 71 ALA A N 1
ATOM 558 C CA . ALA A 1 71 ? -5.960 -7.814 -10.523 1.00 82.19 71 ALA A CA 1
ATOM 559 C C . ALA A 1 71 ? -7.112 -7.981 -11.531 1.00 82.19 71 ALA A C 1
ATOM 561 O O . ALA A 1 71 ? -6.892 -8.079 -12.739 1.00 82.19 71 ALA A O 1
ATOM 562 N N . MET A 1 72 ? -8.359 -8.027 -11.051 1.00 80.44 72 MET A N 1
ATOM 563 C CA . MET A 1 72 ? -9.554 -8.047 -11.893 1.00 80.44 72 MET A CA 1
ATOM 564 C C . MET A 1 72 ? -10.611 -7.067 -11.360 1.00 80.44 72 MET A C 1
ATOM 566 O O . MET A 1 72 ? -11.703 -7.486 -10.950 1.00 80.44 72 MET A O 1
ATOM 570 N N . PRO A 1 73 ? -10.321 -5.754 -11.370 1.00 73.25 73 PRO A N 1
ATOM 571 C CA . PRO A 1 73 ? -11.206 -4.777 -10.769 1.00 73.25 73 PRO A CA 1
ATOM 572 C C . PRO A 1 73 ? -12.528 -4.719 -11.534 1.00 73.25 73 PRO A C 1
ATOM 574 O O . PRO A 1 73 ? -12.580 -4.559 -12.755 1.00 73.25 73 PRO A O 1
ATOM 577 N N . ARG A 1 74 ? -13.635 -4.825 -10.797 1.00 71.25 74 ARG A N 1
ATOM 578 C CA . ARG A 1 74 ? -14.989 -4.565 -11.294 1.00 71.25 74 ARG A CA 1
ATOM 579 C C . ARG A 1 74 ? -15.553 -3.408 -10.471 1.00 71.25 74 ARG A C 1
ATOM 581 O O . ARG A 1 74 ? -16.197 -3.658 -9.444 1.00 71.25 74 ARG A O 1
ATOM 588 N N . PRO A 1 75 ? -15.292 -2.150 -10.881 1.00 63.62 75 PRO A N 1
ATOM 589 C CA . PRO A 1 75 ? -15.651 -0.970 -10.101 1.00 63.62 75 PRO A CA 1
ATOM 590 C C . PRO A 1 75 ? -17.115 -1.003 -9.646 1.00 63.62 75 PRO A C 1
ATOM 592 O O . PRO A 1 75 ? -18.017 -1.261 -10.443 1.00 63.62 75 PRO A O 1
ATOM 595 N N . GLY A 1 76 ? -17.347 -0.794 -8.347 1.00 61.72 76 GLY A N 1
ATOM 596 C CA . GLY A 1 76 ? -18.685 -0.792 -7.742 1.00 61.72 76 GLY A CA 1
ATOM 597 C C . GLY A 1 76 ? -19.311 -2.170 -7.491 1.00 61.72 76 GLY A C 1
ATOM 598 O O . GLY A 1 76 ? -20.396 -2.237 -6.919 1.00 61.72 76 GLY A O 1
ATOM 599 N N . ARG A 1 77 ? -18.655 -3.271 -7.887 1.00 65.69 77 ARG A N 1
ATOM 600 C CA . ARG A 1 77 ? -19.063 -4.645 -7.533 1.00 65.69 77 ARG A CA 1
ATOM 601 C C . ARG A 1 77 ? -18.068 -5.347 -6.622 1.00 65.69 77 ARG A C 1
ATOM 603 O O . ARG A 1 77 ? -18.488 -6.149 -5.797 1.00 65.69 77 ARG A O 1
ATOM 610 N N . THR A 1 78 ? -16.778 -5.068 -6.791 1.00 74.44 78 THR A N 1
ATOM 611 C CA . THR A 1 78 ? -15.701 -5.732 -6.038 1.00 74.44 78 THR A CA 1
ATOM 612 C C . THR A 1 78 ? -14.909 -4.785 -5.142 1.00 74.44 78 THR A C 1
ATOM 614 O O . THR A 1 78 ? -14.075 -5.237 -4.360 1.00 74.44 78 THR A O 1
ATOM 617 N N . SER A 1 79 ? -15.205 -3.485 -5.209 1.00 80.19 79 SER A N 1
ATOM 618 C CA . SER A 1 79 ? -14.615 -2.447 -4.367 1.00 80.19 79 SER A CA 1
ATOM 619 C C . SER A 1 79 ? -15.677 -1.686 -3.579 1.00 80.19 79 SER A C 1
ATOM 621 O O . SER A 1 79 ? -16.788 -1.450 -4.062 1.00 80.19 79 SER A O 1
ATOM 623 N N . THR A 1 80 ? -15.331 -1.303 -2.352 1.00 86.69 80 THR A N 1
ATOM 624 C CA . THR A 1 80 ? -16.166 -0.448 -1.506 1.00 86.69 80 THR A CA 1
ATOM 625 C C . THR A 1 80 ? -15.795 1.014 -1.672 1.00 86.69 80 THR A C 1
ATOM 627 O O . THR A 1 80 ? -14.642 1.357 -1.929 1.00 86.69 80 THR A O 1
ATOM 630 N N . ARG A 1 81 ? -16.781 1.886 -1.456 1.00 87.75 81 ARG A N 1
ATOM 631 C CA . ARG A 1 81 ? -16.507 3.295 -1.191 1.00 87.75 81 ARG A CA 1
ATOM 632 C C . ARG A 1 81 ? -15.989 3.447 0.233 1.00 87.75 81 ARG A C 1
ATOM 634 O O . ARG A 1 81 ? -16.489 2.763 1.131 1.00 87.75 81 ARG A O 1
ATOM 641 N N . LEU A 1 82 ? -15.001 4.313 0.416 1.00 88.75 82 LEU A N 1
ATOM 642 C CA . LEU A 1 82 ? -14.456 4.650 1.729 1.00 88.75 82 LEU A CA 1
ATOM 643 C C . LEU A 1 82 ? -14.980 6.004 2.195 1.00 88.75 82 LEU A C 1
ATOM 645 O O . LEU A 1 82 ? -15.166 6.921 1.390 1.00 88.75 82 LEU A O 1
ATOM 649 N N . SER A 1 83 ? -15.218 6.112 3.501 1.00 90.50 83 SER A N 1
ATOM 650 C CA . SER A 1 83 ? -15.465 7.401 4.141 1.00 90.50 83 SER A CA 1
ATOM 651 C C . SER A 1 83 ? -14.171 8.232 4.187 1.00 90.50 83 SER A C 1
ATOM 653 O O . SER A 1 83 ? -13.079 7.659 4.119 1.00 90.50 83 SER A O 1
ATOM 655 N N . PRO A 1 84 ? -14.249 9.567 4.338 1.00 91.12 84 PRO A N 1
ATOM 656 C CA . PRO A 1 84 ? -13.057 10.397 4.510 1.00 91.12 84 PRO A CA 1
ATOM 657 C C . PRO A 1 84 ? -12.165 9.939 5.676 1.00 91.12 84 PRO A C 1
ATOM 659 O O . PRO A 1 84 ? -10.941 9.925 5.543 1.00 91.12 84 PRO A O 1
ATOM 662 N N . ASP A 1 85 ? -12.767 9.496 6.782 1.00 91.50 85 ASP A N 1
ATOM 663 C CA . ASP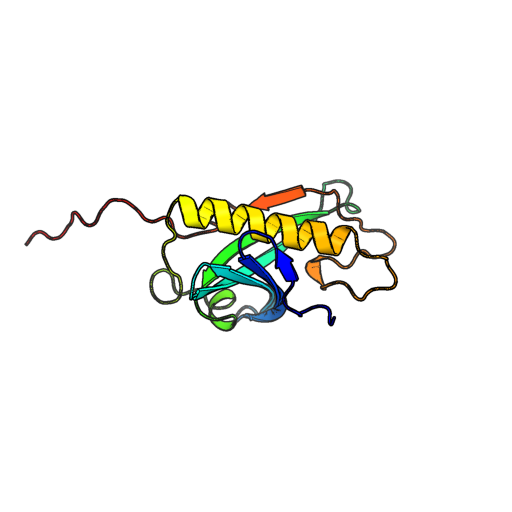 A 1 85 ? -12.039 9.001 7.956 1.00 91.50 85 ASP A CA 1
ATOM 664 C C . ASP A 1 85 ? -11.321 7.678 7.658 1.00 91.50 85 ASP A C 1
ATOM 666 O O . ASP A 1 85 ? -10.137 7.529 7.975 1.00 91.50 85 ASP A O 1
ATOM 670 N N . ASP A 1 86 ? -11.987 6.748 6.964 1.00 93.19 86 ASP A N 1
ATOM 671 C CA . ASP A 1 86 ? -11.366 5.493 6.525 1.00 93.19 86 ASP A CA 1
ATOM 672 C C . ASP A 1 86 ? -10.212 5.746 5.551 1.00 93.19 86 ASP A C 1
ATOM 674 O O . ASP A 1 86 ? -9.204 5.045 5.591 1.00 93.19 86 ASP A O 1
ATOM 678 N N . MET A 1 87 ? -10.327 6.756 4.682 1.00 93.12 87 MET A N 1
ATOM 679 C CA . MET A 1 87 ? -9.254 7.131 3.758 1.00 93.12 87 MET A CA 1
ATOM 680 C C . MET A 1 87 ? -8.023 7.655 4.502 1.00 93.12 87 MET A C 1
ATOM 682 O O . MET A 1 87 ? -6.897 7.293 4.152 1.00 93.12 87 MET A O 1
ATOM 686 N N . VAL A 1 88 ? -8.213 8.487 5.531 1.00 94.31 88 VAL A N 1
ATOM 687 C CA . VAL A 1 88 ? -7.116 8.976 6.383 1.00 94.31 88 VAL A CA 1
ATOM 688 C C . VAL A 1 88 ? -6.460 7.814 7.127 1.00 94.31 88 VAL A C 1
ATOM 690 O O . VAL A 1 88 ? -5.231 7.700 7.134 1.00 94.31 88 VAL A O 1
ATOM 693 N N . LEU A 1 89 ? -7.271 6.922 7.699 1.00 94.81 89 LEU A N 1
ATOM 694 C CA . LEU A 1 89 ? -6.791 5.755 8.428 1.00 94.81 89 LEU A CA 1
ATOM 695 C C . LEU A 1 89 ? -6.017 4.790 7.519 1.00 94.81 89 LEU A C 1
ATOM 697 O O . LEU A 1 89 ? -4.909 4.376 7.862 1.00 94.81 89 LEU A O 1
ATOM 701 N N . ALA A 1 90 ? -6.554 4.491 6.335 1.00 95.38 90 ALA A N 1
ATOM 702 C CA . ALA A 1 90 ? -5.897 3.664 5.331 1.00 95.38 90 ALA A CA 1
ATOM 703 C C . ALA A 1 90 ? -4.544 4.259 4.923 1.00 95.38 90 ALA A C 1
ATOM 705 O O . ALA A 1 90 ? -3.537 3.557 4.953 1.00 95.38 90 ALA A O 1
ATOM 706 N N . ARG A 1 91 ? -4.486 5.562 4.612 1.00 95.75 91 ARG A N 1
ATOM 707 C CA . ARG A 1 91 ? -3.229 6.241 4.252 1.00 95.75 91 ARG A CA 1
ATOM 708 C C . ARG A 1 91 ? -2.176 6.122 5.346 1.00 95.75 91 ARG A C 1
ATOM 710 O O . ARG A 1 91 ? -1.020 5.830 5.042 1.00 95.75 91 ARG A O 1
ATOM 717 N N . SER A 1 92 ? -2.575 6.324 6.600 1.00 96.06 92 SER A N 1
ATOM 718 C CA . SER A 1 92 ? -1.688 6.181 7.755 1.00 96.06 92 SER A CA 1
ATOM 719 C C . SER A 1 92 ? -1.173 4.746 7.891 1.00 96.06 92 SER A C 1
ATOM 721 O O . SER A 1 92 ? 0.038 4.553 7.922 1.00 96.06 92 SER A O 1
ATOM 723 N N . LEU A 1 93 ? -2.056 3.742 7.884 1.00 96.88 93 LEU A N 1
ATOM 724 C CA . LEU A 1 93 ? -1.673 2.331 8.023 1.00 96.88 93 LEU A CA 1
ATOM 725 C C . LEU A 1 93 ? -0.765 1.843 6.891 1.00 96.88 93 LEU A C 1
ATOM 727 O O . LEU A 1 93 ? 0.207 1.138 7.144 1.00 96.88 93 LEU A O 1
ATOM 731 N N . ILE A 1 94 ? -1.052 2.232 5.648 1.00 96.75 94 ILE A N 1
ATOM 732 C CA . ILE A 1 94 ? -0.243 1.847 4.485 1.00 96.75 94 ILE A CA 1
ATOM 733 C C . ILE A 1 94 ? 1.145 2.490 4.562 1.00 96.75 94 ILE A C 1
ATOM 735 O O . ILE A 1 94 ? 2.155 1.819 4.352 1.00 96.75 94 ILE A O 1
ATOM 739 N N . SER A 1 95 ? 1.211 3.777 4.914 1.00 96.50 95 SER A N 1
ATOM 740 C CA . SER A 1 95 ? 2.487 4.490 5.046 1.00 96.50 95 SER A CA 1
ATOM 741 C C . SER A 1 95 ? 3.327 3.935 6.197 1.00 96.50 95 SER A C 1
ATOM 743 O O . SER A 1 95 ? 4.541 3.789 6.062 1.00 96.50 95 SER A O 1
ATOM 745 N N . GLU A 1 96 ? 2.692 3.580 7.316 1.00 95.62 96 GLU A N 1
ATOM 746 C CA . GLU A 1 96 ? 3.364 2.940 8.447 1.00 95.62 96 GLU A CA 1
ATOM 747 C C . GLU A 1 96 ? 3.838 1.528 8.116 1.00 95.62 96 GLU A C 1
ATOM 749 O O . GLU A 1 96 ? 4.947 1.177 8.503 1.00 95.62 96 GLU A O 1
ATOM 754 N N . LEU A 1 97 ? 3.071 0.748 7.350 1.00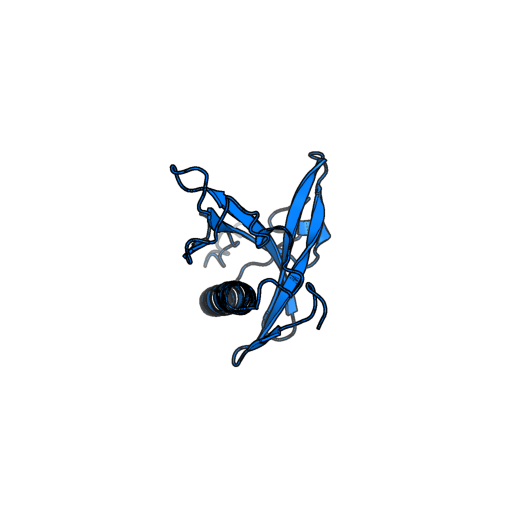 96.00 97 LEU A N 1
ATOM 755 C CA . LEU A 1 97 ? 3.502 -0.564 6.866 1.00 96.00 97 LEU A CA 1
ATOM 756 C C . LEU A 1 97 ? 4.771 -0.461 6.012 1.00 96.00 97 LEU A C 1
ATOM 758 O O . LEU A 1 97 ? 5.740 -1.178 6.264 1.00 96.00 97 LEU A O 1
ATOM 762 N N . VAL A 1 98 ? 4.785 0.445 5.031 1.00 94.62 98 VAL A N 1
ATOM 763 C CA . VAL A 1 98 ? 5.959 0.667 4.172 1.00 94.62 98 VAL A CA 1
ATOM 764 C C . VAL A 1 98 ? 7.149 1.149 5.000 1.00 94.62 98 VAL A C 1
ATOM 766 O O . VAL A 1 98 ? 8.254 0.628 4.861 1.00 94.62 98 VAL A O 1
ATOM 769 N N . SER A 1 99 ? 6.921 2.108 5.901 1.00 93.56 99 SER A N 1
ATOM 770 C CA . SER A 1 99 ? 7.963 2.647 6.776 1.00 93.56 99 SER A CA 1
ATOM 771 C C . SER A 1 99 ? 8.538 1.581 7.710 1.00 93.56 99 SER A C 1
ATOM 773 O O . SER A 1 99 ? 9.756 1.494 7.852 1.00 93.56 99 SER A O 1
ATOM 775 N N . HIS A 1 100 ? 7.685 0.733 8.289 1.00 92.62 100 HIS A N 1
ATOM 776 C CA . HIS A 1 100 ? 8.085 -0.367 9.161 1.00 92.62 100 HIS A CA 1
ATOM 777 C C . HIS A 1 100 ? 9.051 -1.313 8.447 1.00 92.62 100 HIS A C 1
ATOM 779 O O . HIS A 1 100 ? 10.164 -1.508 8.924 1.00 92.62 100 HIS A O 1
ATOM 785 N N . VAL A 1 101 ? 8.672 -1.807 7.266 1.00 90.81 101 VAL A N 1
ATOM 786 C CA . VAL A 1 101 ? 9.511 -2.722 6.475 1.00 90.81 101 VAL A CA 1
ATOM 787 C C . VAL A 1 101 ? 10.772 -2.035 5.943 1.00 90.81 101 VAL A C 1
ATOM 789 O O . VAL A 1 101 ? 11.831 -2.652 5.863 1.00 90.81 101 VAL A O 1
ATOM 792 N N . SER A 1 102 ? 10.712 -0.739 5.620 1.00 89.56 102 SER A N 1
ATOM 793 C CA . SER A 1 102 ? 11.898 0.003 5.165 1.00 89.56 102 SER A CA 1
ATOM 794 C C . SER A 1 102 ? 12.995 0.129 6.228 1.00 89.56 102 SER A C 1
ATOM 796 O O . SER A 1 102 ? 14.160 0.310 5.882 1.00 89.56 102 SER A O 1
ATOM 798 N N . GLN A 1 103 ? 12.625 0.042 7.509 1.00 89.31 103 GLN A N 1
ATOM 799 C CA . GLN A 1 103 ? 13.540 0.134 8.648 1.00 89.31 103 GLN A CA 1
ATOM 800 C C . GLN A 1 103 ? 14.072 -1.235 9.090 1.00 89.31 103 GLN A C 1
ATOM 802 O O . GLN A 1 103 ? 14.944 -1.291 9.958 1.00 89.31 103 GLN A O 1
ATOM 807 N N . GLU A 1 104 ? 13.554 -2.329 8.524 1.00 87.75 104 GLU A N 1
ATOM 808 C CA . GLU A 1 104 ? 14.070 -3.665 8.798 1.00 87.75 104 GLU A CA 1
ATOM 809 C C . GLU A 1 104 ? 15.457 -3.858 8.177 1.00 87.75 104 GLU A C 1
ATOM 811 O O . GLU A 1 104 ? 15.782 -3.336 7.103 1.00 87.75 104 GLU A O 1
ATOM 816 N N . ASP A 1 105 ? 16.271 -4.636 8.887 1.00 83.25 105 ASP A N 1
ATOM 817 C CA . ASP A 1 105 ? 17.620 -5.009 8.479 1.00 83.25 105 ASP A CA 1
ATOM 818 C C . ASP A 1 105 ? 17.600 -5.775 7.144 1.00 83.25 105 ASP A C 1
ATOM 820 O O . ASP A 1 105 ? 16.659 -6.511 6.848 1.00 83.25 105 ASP A O 1
ATOM 824 N N . ASP A 1 106 ? 18.654 -5.632 6.341 1.00 78.94 106 ASP A N 1
ATOM 825 C CA . ASP A 1 106 ? 18.761 -6.289 5.030 1.00 78.94 106 ASP A CA 1
ATOM 826 C C . ASP A 1 106 ? 18.870 -7.824 5.119 1.00 78.94 106 ASP A C 1
ATOM 828 O O . ASP A 1 106 ? 18.726 -8.515 4.112 1.00 78.94 106 ASP A O 1
ATOM 832 N N . SER A 1 107 ? 19.094 -8.380 6.314 1.00 79.56 107 SER A N 1
ATOM 833 C CA . SER A 1 107 ? 19.000 -9.820 6.586 1.00 79.56 107 SER A CA 1
ATOM 834 C C . SER A 1 107 ? 17.563 -10.349 6.666 1.00 79.56 107 SER A C 1
ATOM 836 O O . SER A 1 107 ? 17.366 -11.566 6.628 1.00 79.56 107 SER A O 1
ATOM 838 N N . VAL A 1 108 ? 16.565 -9.467 6.778 1.00 83.50 108 VAL A N 1
ATOM 839 C CA . VAL A 1 108 ? 15.146 -9.831 6.762 1.00 83.50 108 VAL A CA 1
ATOM 840 C C . VAL A 1 108 ? 14.655 -9.887 5.319 1.00 83.50 108 VAL A C 1
ATOM 842 O O . VAL A 1 108 ? 14.907 -8.990 4.518 1.00 83.50 108 VAL A O 1
ATOM 845 N N . GLU A 1 109 ? 13.928 -10.951 4.980 1.00 85.38 109 GLU A N 1
ATOM 846 C CA . GLU A 1 109 ? 13.266 -11.066 3.683 1.00 85.38 109 GLU A CA 1
ATOM 847 C C . GLU A 1 109 ? 12.205 -9.966 3.538 1.00 85.38 109 GLU A C 1
ATOM 849 O O . GLU A 1 109 ? 11.227 -9.928 4.286 1.00 85.38 109 GLU A O 1
ATOM 854 N N . LYS A 1 110 ? 12.407 -9.071 2.565 1.00 87.75 110 LYS A N 1
ATOM 855 C CA . LYS A 1 110 ? 11.498 -7.962 2.259 1.00 87.75 110 LYS A CA 1
ATOM 856 C C . LYS A 1 110 ? 10.497 -8.372 1.171 1.00 87.75 110 LYS A C 1
ATOM 858 O O . LYS A 1 110 ? 10.838 -9.173 0.298 1.00 87.75 110 LYS A O 1
ATOM 863 N N . PRO A 1 111 ? 9.266 -7.823 1.179 1.00 88.00 111 PRO A N 1
ATOM 864 C CA . PRO A 1 111 ? 8.310 -8.027 0.096 1.00 88.00 111 PRO A CA 1
ATOM 865 C C . PRO A 1 111 ? 8.929 -7.602 -1.233 1.00 88.00 111 PRO A C 1
ATOM 867 O O . PRO A 1 111 ? 9.711 -6.656 -1.258 1.00 88.00 111 PRO A O 1
ATOM 870 N N . PHE A 1 112 ? 8.538 -8.235 -2.339 1.00 87.25 112 PHE A N 1
ATOM 871 C CA . PHE A 1 112 ? 9.136 -7.970 -3.652 1.00 87.25 112 PHE A CA 1
ATOM 872 C C . PHE A 1 112 ? 9.103 -6.480 -4.041 1.00 87.25 112 PHE A C 1
ATOM 874 O O . PHE A 1 112 ? 10.088 -5.931 -4.513 1.00 87.25 112 PHE A O 1
ATOM 881 N N . VAL A 1 113 ? 8.011 -5.771 -3.741 1.00 88.38 113 VAL A N 1
ATOM 882 C CA . VAL A 1 113 ? 7.902 -4.322 -4.005 1.00 88.38 113 VAL A CA 1
ATOM 883 C C . VAL A 1 113 ? 8.863 -3.454 -3.171 1.00 88.38 113 VAL A C 1
ATOM 885 O O . VAL A 1 113 ? 9.100 -2.296 -3.497 1.00 88.38 113 VAL A O 1
ATOM 888 N N . MET A 1 114 ? 9.413 -4.008 -2.090 1.00 87.25 114 MET A N 1
ATOM 889 C CA . MET A 1 114 ? 10.375 -3.373 -1.185 1.00 87.25 114 MET A CA 1
ATOM 890 C C . MET A 1 114 ? 11.785 -3.960 -1.324 1.00 87.25 114 MET A C 1
ATOM 892 O O . MET A 1 114 ? 12.682 -3.543 -0.590 1.00 87.25 114 MET A O 1
ATOM 896 N N . SER A 1 115 ? 12.003 -4.933 -2.217 1.00 79.31 115 SER A N 1
ATOM 897 C CA . SER A 1 115 ? 13.328 -5.514 -2.398 1.00 79.31 115 SER A CA 1
ATOM 898 C C . SER A 1 115 ? 14.235 -4.494 -3.081 1.00 79.31 115 SER A C 1
ATOM 900 O O . SER A 1 115 ? 14.055 -4.173 -4.254 1.00 79.31 115 SER A O 1
ATOM 902 N N . SER A 1 116 ? 15.203 -3.977 -2.333 1.00 66.56 116 SER A N 1
ATOM 903 C CA . SER A 1 116 ? 16.339 -3.238 -2.871 1.00 66.56 116 SER A CA 1
ATOM 904 C C . SER A 1 116 ? 17.384 -4.227 -3.375 1.00 66.56 116 SER A C 1
ATOM 906 O O . SER A 1 116 ? 17.827 -5.089 -2.613 1.00 66.56 116 SER A O 1
ATOM 908 N N . ASP A 1 117 ? 17.793 -4.107 -4.635 1.00 65.69 117 ASP A N 1
ATOM 909 C CA . ASP A 1 117 ? 19.030 -4.729 -5.105 1.00 65.69 117 ASP A CA 1
ATOM 910 C C . ASP A 1 117 ? 20.235 -3.821 -4.787 1.00 65.69 117 ASP A C 1
ATOM 912 O O . ASP A 1 117 ? 20.115 -2.791 -4.117 1.00 65.69 117 ASP A O 1
ATOM 916 N N . SER A 1 118 ? 21.434 -4.212 -5.220 1.00 63.19 118 SER A N 1
ATOM 917 C CA . SER A 1 118 ? 22.653 -3.435 -4.970 1.00 63.19 118 SER A CA 1
ATOM 918 C C . SER A 1 118 ? 22.643 -2.033 -5.593 1.00 63.19 118 SER A C 1
ATOM 920 O O . SER A 1 118 ? 23.490 -1.216 -5.229 1.00 63.19 118 SER A O 1
ATOM 922 N N . GLU A 1 119 ? 21.722 -1.754 -6.517 1.00 72.12 119 GLU A N 1
ATOM 923 C CA . GLU A 1 119 ? 21.667 -0.516 -7.299 1.00 72.12 119 GLU A CA 1
ATOM 924 C C . GLU A 1 119 ? 20.417 0.322 -6.991 1.00 72.12 119 GLU A C 1
ATOM 926 O O . GLU A 1 119 ? 20.455 1.536 -7.175 1.00 72.12 119 GLU A O 1
ATOM 931 N N . SER A 1 120 ? 19.363 -0.294 -6.444 1.00 80.88 120 SER A N 1
ATOM 932 C CA . SER A 1 120 ? 18.046 0.304 -6.228 1.00 80.88 120 SER A CA 1
ATOM 933 C C . SER A 1 120 ? 17.725 0.507 -4.748 1.00 80.88 120 SER A C 1
ATOM 935 O O . SER A 1 120 ? 17.670 -0.459 -3.991 1.00 80.88 120 SER A O 1
ATOM 937 N N . ARG A 1 121 ? 17.434 1.737 -4.305 1.00 86.00 121 ARG A N 1
ATOM 938 C CA . ARG A 1 121 ? 17.052 2.032 -2.908 1.00 86.00 121 ARG A CA 1
ATOM 939 C C . ARG A 1 121 ? 15.703 2.727 -2.784 1.00 86.00 121 ARG A C 1
ATOM 941 O O . ARG A 1 121 ? 15.341 3.581 -3.590 1.00 86.00 121 ARG A O 1
ATOM 948 N N . PHE A 1 122 ? 14.977 2.405 -1.714 1.00 89.31 122 PHE A N 1
ATOM 949 C CA . PHE A 1 122 ? 13.760 3.127 -1.365 1.00 89.31 122 PHE A CA 1
ATOM 950 C C . PHE A 1 122 ? 14.103 4.557 -0.920 1.00 89.31 122 PHE A C 1
ATOM 952 O O . PHE A 1 122 ? 14.839 4.761 0.044 1.00 89.31 122 PHE A O 1
ATOM 959 N N . ALA A 1 123 ? 13.551 5.551 -1.611 1.00 88.94 123 ALA A N 1
ATOM 960 C CA . ALA A 1 123 ? 13.813 6.971 -1.378 1.00 88.94 123 ALA A CA 1
ATOM 961 C C . ALA A 1 123 ? 12.971 7.581 -0.243 1.00 88.94 123 ALA A C 1
ATOM 963 O O . ALA A 1 123 ? 13.107 8.768 0.053 1.00 88.94 123 ALA A O 1
ATOM 964 N N . GLY A 1 124 ? 12.101 6.790 0.395 1.00 90.06 124 GLY A N 1
ATOM 965 C CA . GLY A 1 124 ? 11.371 7.199 1.594 1.00 90.06 124 GLY A CA 1
ATOM 966 C C . GLY A 1 124 ? 9.970 7.763 1.362 1.00 90.06 124 GLY A C 1
ATOM 967 O O . GLY A 1 124 ? 9.313 8.106 2.342 1.00 90.06 124 GLY A O 1
ATOM 968 N N . ASN A 1 125 ? 9.481 7.856 0.117 1.00 92.81 125 ASN A N 1
ATOM 969 C CA . ASN A 1 125 ? 8.151 8.418 -0.148 1.00 92.81 125 ASN A CA 1
ATOM 970 C C . ASN A 1 125 ? 7.135 7.356 -0.572 1.00 92.81 125 ASN A C 1
ATOM 972 O O . ASN A 1 125 ? 7.432 6.462 -1.367 1.00 92.81 125 ASN A O 1
ATOM 976 N N . VAL A 1 126 ? 5.911 7.525 -0.074 1.00 95.69 126 VAL A N 1
ATOM 977 C CA . VAL A 1 126 ? 4.723 6.774 -0.481 1.00 95.69 126 VAL A CA 1
ATOM 978 C C . VAL A 1 126 ? 3.769 7.750 -1.157 1.00 95.69 126 VAL A C 1
ATOM 980 O O . VAL A 1 126 ? 3.300 8.701 -0.531 1.00 95.69 126 VAL A O 1
ATOM 983 N N . HIS A 1 127 ? 3.494 7.518 -2.435 1.00 95.19 127 HIS A N 1
ATOM 984 C CA . HIS A 1 127 ? 2.551 8.292 -3.234 1.00 95.19 127 HIS A CA 1
ATOM 985 C C . HIS A 1 127 ? 1.253 7.512 -3.395 1.00 95.19 127 HIS A C 1
ATOM 987 O O . HIS A 1 127 ? 1.257 6.288 -3.499 1.00 95.19 127 HIS A O 1
ATOM 993 N N . PHE A 1 128 ? 0.135 8.226 -3.424 1.00 95.19 128 PHE A N 1
ATOM 994 C CA . PHE A 1 128 ? -1.182 7.649 -3.670 1.00 95.19 128 PHE A CA 1
ATOM 995 C C . PHE A 1 128 ? -1.652 8.152 -5.026 1.00 95.19 128 PHE A C 1
ATOM 997 O O . PHE A 1 128 ? -1.747 9.367 -5.208 1.00 95.19 128 PHE A O 1
ATOM 1004 N N . ALA A 1 129 ? -1.912 7.234 -5.955 1.00 93.12 129 ALA A N 1
ATOM 1005 C CA . ALA A 1 129 ? -2.359 7.577 -7.296 1.00 93.12 129 ALA A CA 1
ATOM 1006 C C . ALA A 1 129 ? -3.690 8.346 -7.269 1.00 93.12 129 ALA A C 1
ATOM 1008 O O . ALA A 1 129 ? -4.493 8.230 -6.332 1.00 93.12 129 ALA A O 1
ATOM 1009 N N . ASP A 1 130 ? -3.961 9.104 -8.329 1.00 88.06 130 ASP A N 1
ATOM 1010 C CA . ASP A 1 130 ? -5.290 9.672 -8.530 1.00 88.06 130 ASP A CA 1
ATOM 1011 C C . ASP A 1 130 ? -6.320 8.538 -8.591 1.00 88.06 130 ASP A C 1
ATOM 1013 O O . ASP A 1 130 ? -6.110 7.516 -9.243 1.00 88.06 130 ASP A O 1
ATOM 1017 N N . HIS A 1 131 ? -7.441 8.704 -7.886 1.00 87.12 131 HIS A N 1
ATOM 1018 C CA . HIS A 1 131 ? -8.491 7.683 -7.789 1.00 87.12 131 HIS A CA 1
ATOM 1019 C C . HIS A 1 131 ? -8.029 6.323 -7.225 1.00 87.12 131 HIS A C 1
ATOM 1021 O O . HIS A 1 131 ? -8.683 5.309 -7.471 1.00 87.12 131 HIS A O 1
ATOM 1027 N N . TRP A 1 132 ? -6.965 6.295 -6.407 1.00 90.94 132 TRP A N 1
ATOM 1028 C CA . TRP A 1 132 ? -6.518 5.084 -5.698 1.00 90.94 132 TRP A CA 1
ATOM 1029 C C . TRP A 1 132 ? -7.614 4.441 -4.826 1.00 90.94 132 TRP A C 1
ATOM 1031 O O . TRP A 1 132 ? -7.518 3.273 -4.473 1.00 90.94 132 TRP A O 1
ATOM 1041 N N . VAL A 1 133 ? -8.674 5.172 -4.481 1.00 90.31 133 VAL A N 1
ATOM 1042 C CA . VAL A 1 133 ? -9.874 4.653 -3.811 1.00 90.31 133 VAL A CA 1
ATOM 1043 C C . VAL A 1 133 ? -11.128 5.144 -4.512 1.00 90.31 133 VAL A C 1
ATOM 1045 O O . VAL A 1 133 ? -11.150 6.226 -5.103 1.00 90.31 133 VAL A O 1
ATOM 1048 N N . LEU A 1 134 ? -12.211 4.376 -4.384 1.00 82.31 134 LEU A N 1
ATOM 1049 C CA . LEU A 1 134 ? -13.538 4.892 -4.687 1.00 82.31 134 LEU A CA 1
ATOM 1050 C C . LEU A 1 134 ? -14.006 5.774 -3.531 1.00 82.31 134 LEU A C 1
ATOM 1052 O O . LEU A 1 134 ? -14.234 5.303 -2.417 1.00 82.31 134 LEU A O 1
ATOM 1056 N N . GLU A 1 135 ? -14.180 7.058 -3.808 1.00 75.00 135 GLU A N 1
ATOM 1057 C CA . GLU A 1 135 ? -14.708 7.993 -2.824 1.00 75.00 135 GLU A CA 1
ATOM 1058 C C . GLU A 1 135 ? -16.206 7.749 -2.604 1.00 75.00 135 GLU A C 1
ATOM 1060 O O . GLU A 1 135 ? -16.973 7.478 -3.541 1.00 75.00 135 GLU A O 1
ATOM 1065 N N . ALA A 1 136 ? -16.641 7.853 -1.348 1.00 65.12 136 ALA A N 1
ATOM 1066 C CA . ALA A 1 136 ? -18.049 8.006 -1.024 1.00 65.12 136 ALA A CA 1
ATOM 1067 C C . ALA A 1 136 ? -18.556 9.342 -1.593 1.00 65.12 136 ALA A C 1
ATOM 1069 O O . ALA A 1 136 ? -18.465 10.375 -0.942 1.00 65.12 136 ALA A O 1
ATOM 1070 N N . SER A 1 137 ? -19.060 9.350 -2.831 1.00 50.31 137 SER A N 1
ATOM 1071 C CA . SER A 1 137 ? -19.738 10.532 -3.365 1.00 50.31 137 SER A CA 1
ATOM 1072 C C . SER A 1 137 ? -21.051 10.743 -2.616 1.00 50.31 137 SER A C 1
ATOM 1074 O O . SER A 1 137 ? -21.872 9.825 -2.567 1.00 50.31 137 SER A O 1
ATOM 1076 N N . ASP A 1 138 ? -21.290 11.960 -2.138 1.00 44.38 138 ASP A N 1
ATOM 1077 C CA . ASP A 1 138 ? -22.507 12.377 -1.427 1.00 44.38 138 ASP A CA 1
ATOM 1078 C C . ASP A 1 138 ? -23.737 12.529 -2.358 1.00 44.38 138 ASP A C 1
ATOM 1080 O O . ASP A 1 138 ? -24.530 13.458 -2.245 1.00 44.38 138 ASP A O 1
ATOM 1084 N N . ARG A 1 139 ? -23.879 11.661 -3.368 1.00 43.12 139 ARG A N 1
ATOM 1085 C CA . ARG A 1 139 ? -24.984 11.707 -4.336 1.00 43.12 139 ARG A CA 1
ATOM 1086 C C . ARG A 1 139 ? -25.516 10.322 -4.652 1.00 43.12 139 ARG A C 1
ATOM 1088 O O . ARG A 1 139 ? -25.097 9.682 -5.615 1.00 43.12 139 ARG A O 1
ATOM 1095 N N . ASP A 1 140 ? -26.517 9.936 -3.878 1.00 47.06 140 ASP A N 1
ATOM 1096 C CA . ASP A 1 140 ? -27.666 9.213 -4.406 1.00 47.06 140 ASP A CA 1
ATOM 1097 C C . ASP A 1 140 ? -28.775 10.244 -4.666 1.00 47.06 140 ASP A C 1
ATOM 1099 O O . ASP A 1 140 ? -29.626 10.478 -3.825 1.00 47.06 140 ASP A O 1
ATOM 1103 N N . ASP A 1 141 ? -28.694 10.948 -5.797 1.00 45.09 141 ASP A N 1
ATOM 1104 C CA . ASP A 1 141 ? -29.728 11.896 -6.242 1.00 45.09 141 ASP A CA 1
ATOM 1105 C C . ASP A 1 141 ? -29.919 11.779 -7.758 1.00 45.09 141 ASP A C 1
ATOM 1107 O O . ASP A 1 141 ? -29.807 12.731 -8.536 1.00 45.09 141 ASP A O 1
ATOM 1111 N N . ARG A 1 142 ? -30.186 10.552 -8.210 1.00 43.91 142 ARG A N 1
ATOM 1112 C CA . ARG A 1 142 ? -30.934 10.338 -9.455 1.00 43.91 142 ARG A CA 1
ATOM 1113 C C . ARG A 1 142 ? -31.758 9.055 -9.399 1.00 43.91 142 ARG A C 1
ATOM 1115 O O . ARG A 1 142 ? -31.766 8.257 -10.328 1.00 43.91 142 ARG A O 1
ATOM 1122 N N . ALA A 1 143 ? -32.519 8.909 -8.320 1.00 52.75 143 ALA A N 1
ATOM 1123 C CA . ALA A 1 143 ? -33.841 8.317 -8.433 1.00 52.75 143 ALA A CA 1
ATOM 1124 C C . ALA A 1 143 ? -34.808 9.426 -8.862 1.00 52.75 143 ALA A C 1
ATOM 1126 O O . ALA A 1 143 ? -35.185 10.279 -8.061 1.00 52.75 143 ALA A O 1
ATOM 1127 N N . THR A 1 144 ? -35.186 9.458 -10.136 1.00 40.16 144 THR A N 1
ATOM 1128 C CA . THR A 1 144 ? -36.462 10.051 -10.567 1.00 40.16 144 THR A CA 1
ATOM 1129 C C . THR A 1 144 ? -36.790 9.586 -11.987 1.00 40.16 144 THR A C 1
ATOM 1131 O O . THR A 1 144 ? -35.873 9.416 -12.790 1.00 40.16 144 THR A O 1
ATOM 1134 N N . PRO A 1 145 ? -38.079 9.503 -12.331 1.00 46.78 145 PRO A N 1
ATOM 1135 C CA . PRO A 1 145 ? -38.980 8.366 -12.159 1.00 46.78 145 PRO A CA 1
ATOM 1136 C C . PRO A 1 145 ? -39.231 7.588 -13.463 1.00 46.78 145 PRO A C 1
ATOM 1138 O O . PRO A 1 145 ? -38.978 8.140 -14.559 1.00 46.78 145 PRO A O 1
#